Protein AF-A0A401RT96-F1 (afdb_monomer_lite)

Sequence (84 aa):
MQGQQDGSFKGRTALPPNWDQTGNATLQLSRLRNTDSGNYTCYVRAEQRSTVCASLHLTVNSGAYARLSAWITVLLLPLMKILT

Structure (mmCIF, N/CA/C/O backbone):
data_AF-A0A401RT96-F1
#
_entry.id   AF-A0A401RT96-F1
#
loop_
_atom_site.group_PDB
_atom_site.id
_atom_site.type_symbol
_atom_site.label_atom_id
_atom_site.label_alt_id
_atom_site.label_comp_id
_atom_site.label_asym_id
_atom_site.label_entity_i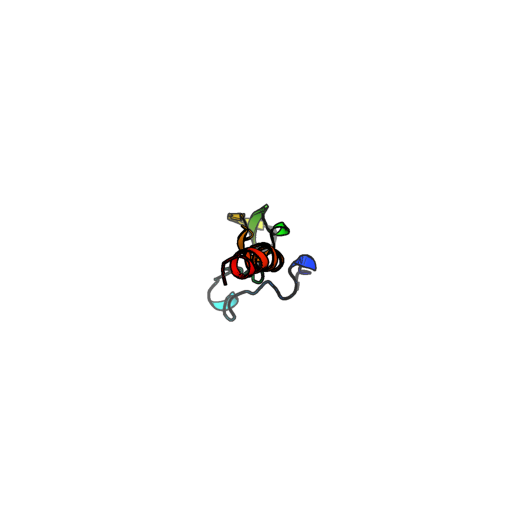d
_atom_site.label_seq_id
_atom_site.pdbx_PDB_ins_code
_atom_site.Cartn_x
_atom_site.Cartn_y
_atom_site.Cartn_z
_atom_site.occupancy
_atom_site.B_iso_or_equiv
_atom_site.auth_seq_id
_atom_site.auth_comp_id
_atom_site.auth_asym_id
_atom_site.auth_atom_id
_atom_site.pdbx_PDB_model_num
ATOM 1 N N . MET A 1 1 ? -20.373 4.318 0.886 1.00 39.34 1 MET A N 1
ATOM 2 C CA . MET A 1 1 ? -19.444 5.090 0.033 1.00 39.34 1 MET A CA 1
ATOM 3 C C . MET A 1 1 ? -18.456 4.113 -0.582 1.00 39.34 1 MET A C 1
ATOM 5 O O . MET A 1 1 ? -17.547 3.676 0.110 1.00 39.34 1 MET A O 1
ATOM 9 N N . GLN A 1 2 ? -18.669 3.691 -1.829 1.00 46.50 2 GLN A N 1
ATOM 10 C CA . GLN A 1 2 ? -17.639 2.949 -2.562 1.00 46.50 2 GLN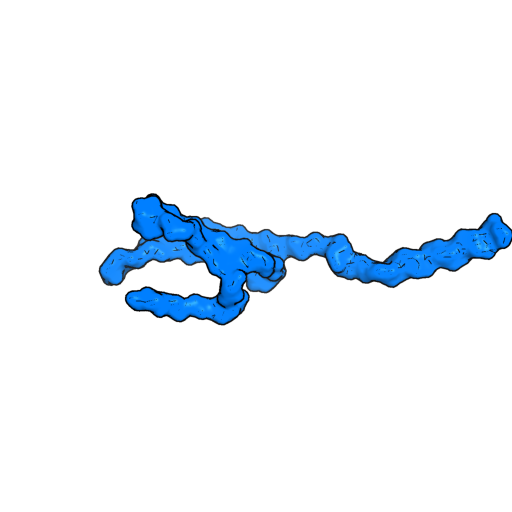 A CA 1
ATOM 11 C C . GLN A 1 2 ? -16.554 3.960 -2.928 1.00 46.50 2 GLN A C 1
ATOM 13 O O . GLN A 1 2 ? -16.774 4.838 -3.758 1.00 46.50 2 GLN A O 1
ATOM 18 N N . GLY A 1 3 ? -15.439 3.912 -2.200 1.00 61.69 3 GLY A N 1
ATOM 19 C CA . GLY A 1 3 ? -14.297 4.781 -2.452 1.00 61.69 3 GLY A CA 1
ATOM 20 C C . GLY A 1 3 ? -13.792 4.558 -3.871 1.00 61.69 3 GLY A C 1
ATOM 21 O O . GLY A 1 3 ? -13.621 3.418 -4.304 1.00 61.69 3 GLY A O 1
ATOM 22 N N . GLN A 1 4 ? -13.587 5.646 -4.608 1.00 80.50 4 GLN A N 1
ATOM 23 C CA . GLN A 1 4 ? -12.985 5.587 -5.929 1.00 80.50 4 GLN A CA 1
ATOM 24 C C . GLN A 1 4 ? -11.563 5.035 -5.792 1.00 80.50 4 GLN A C 1
ATOM 26 O O . GLN A 1 4 ? -10.693 5.679 -5.210 1.00 80.50 4 GLN A O 1
ATOM 31 N N . GLN A 1 5 ? -11.336 3.827 -6.303 1.00 87.56 5 GLN A N 1
ATOM 32 C CA . GLN A 1 5 ? -10.004 3.237 -6.344 1.00 87.56 5 GLN A CA 1
ATOM 33 C C . GLN A 1 5 ? -9.150 3.948 -7.397 1.00 87.56 5 GLN A C 1
ATOM 35 O O . GLN A 1 5 ? -9.617 4.208 -8.508 1.00 87.56 5 GLN A O 1
ATOM 40 N N . ASP A 1 6 ? -7.886 4.202 -7.065 1.00 91.56 6 ASP A N 1
ATOM 41 C CA . ASP A 1 6 ? -6.907 4.753 -7.999 1.00 91.56 6 ASP A CA 1
ATOM 42 C C . ASP A 1 6 ? -6.767 3.860 -9.250 1.00 91.56 6 ASP A C 1
ATOM 44 O O . ASP A 1 6 ? -6.632 2.631 -9.171 1.00 91.56 6 ASP A O 1
ATOM 48 N N . GLY A 1 7 ? -6.812 4.487 -10.428 1.00 93.62 7 GLY A N 1
ATOM 49 C CA . GLY A 1 7 ? -6.774 3.798 -11.717 1.00 93.62 7 GLY A CA 1
ATOM 50 C C . GLY A 1 7 ? -5.492 2.995 -11.952 1.00 93.62 7 GLY A C 1
ATOM 51 O O . GLY A 1 7 ? -5.546 1.936 -12.580 1.00 93.62 7 GLY A O 1
ATOM 52 N N . SER A 1 8 ? -4.363 3.430 -11.393 1.00 93.88 8 SER A N 1
ATOM 53 C CA . SER A 1 8 ? -3.052 2.778 -11.528 1.00 93.88 8 SER A CA 1
ATOM 54 C C . SER A 1 8 ? -3.024 1.384 -10.895 1.00 93.88 8 SER A C 1
ATOM 56 O O . SER A 1 8 ? -2.256 0.512 -11.320 1.00 93.88 8 SER A O 1
ATOM 58 N N . PHE A 1 9 ? -3.897 1.158 -9.910 1.00 94.62 9 PHE A N 1
ATOM 59 C CA . PHE A 1 9 ? -4.006 -0.078 -9.136 1.00 94.62 9 PHE A CA 1
ATOM 60 C C . PHE A 1 9 ? -5.216 -0.934 -9.539 1.00 94.62 9 PHE A C 1
ATOM 62 O O . PHE A 1 9 ? -5.387 -2.051 -9.044 1.00 94.62 9 PHE A O 1
ATOM 69 N N . LYS A 1 10 ? -6.043 -0.466 -10.483 1.00 94.06 10 LYS A N 1
ATOM 70 C CA . LYS A 1 10 ? -7.258 -1.172 -10.903 1.00 94.06 10 LYS A CA 1
ATOM 71 C C . LYS A 1 10 ? -6.952 -2.583 -11.419 1.00 94.06 10 LYS A C 1
ATOM 73 O O . LYS A 1 10 ? -6.074 -2.797 -12.254 1.00 94.06 10 LYS A O 1
ATOM 78 N N . GLY A 1 11 ? -7.689 -3.561 -10.890 1.00 95.12 11 GLY A N 1
ATOM 79 C CA . GLY A 1 11 ? -7.536 -4.982 -11.219 1.00 95.12 11 GLY A CA 1
ATOM 80 C C . GLY A 1 11 ? -6.246 -5.623 -10.700 1.00 95.12 11 GLY A C 1
ATOM 81 O O . GLY A 1 11 ? -5.979 -6.782 -11.020 1.00 95.12 11 GLY A O 1
ATOM 82 N N . ARG A 1 12 ? -5.421 -4.885 -9.951 1.00 96.69 12 ARG A N 1
ATOM 83 C CA . ARG A 1 12 ? -4.184 -5.370 -9.327 1.00 96.69 12 ARG A CA 1
ATOM 84 C C . ARG A 1 12 ? -4.320 -5.516 -7.814 1.00 96.69 12 ARG A C 1
ATOM 86 O O . ARG A 1 12 ? -3.500 -6.201 -7.220 1.00 96.69 12 ARG A O 1
ATOM 93 N N . THR A 1 13 ? -5.328 -4.896 -7.217 1.00 95.56 13 THR A N 1
ATOM 94 C CA . THR A 1 13 ? -5.621 -4.925 -5.784 1.00 95.56 13 THR A CA 1
ATOM 95 C C . THR A 1 13 ? -6.817 -5.817 -5.465 1.00 95.56 13 THR A C 1
ATOM 97 O O . THR A 1 13 ? -7.792 -5.844 -6.218 1.00 95.56 13 THR A O 1
ATOM 100 N N . ALA A 1 14 ? -6.751 -6.527 -4.340 1.00 94.75 14 ALA A N 1
ATOM 101 C CA . ALA A 1 14 ? -7.863 -7.305 -3.801 1.00 94.75 14 ALA A CA 1
ATOM 102 C C . ALA A 1 14 ? -7.814 -7.353 -2.267 1.00 94.75 14 ALA A C 1
ATOM 104 O O . ALA A 1 14 ? -6.735 -7.314 -1.674 1.00 94.75 14 ALA A O 1
ATOM 105 N N . LEU A 1 15 ? -8.990 -7.459 -1.649 1.00 93.44 15 LEU A N 1
ATOM 106 C CA . LEU A 1 15 ? -9.155 -7.833 -0.244 1.00 93.44 15 LEU A CA 1
ATOM 107 C C . LEU A 1 15 ? -9.619 -9.298 -0.163 1.00 93.44 15 LEU A C 1
ATOM 109 O O . LEU A 1 15 ? -10.225 -9.787 -1.123 1.00 93.44 15 LEU A O 1
ATOM 113 N N . PRO A 1 16 ? -9.376 -10.000 0.960 1.00 94.62 16 PRO A N 1
ATOM 114 C CA . PRO A 1 16 ? -9.954 -11.317 1.206 1.00 94.62 16 PRO A CA 1
ATOM 115 C C . PRO A 1 16 ? -11.483 -11.289 1.044 1.00 94.62 16 PRO A C 1
ATOM 117 O O . PRO A 1 16 ? -12.102 -10.323 1.480 1.00 94.62 16 PRO A O 1
ATOM 120 N N . PRO A 1 17 ? -12.136 -12.320 0.477 1.00 94.00 17 PRO A N 1
ATOM 121 C CA . PRO A 1 17 ? -13.589 -12.310 0.264 1.00 94.00 17 PRO A CA 1
ATOM 122 C C . PRO A 1 17 ? -14.430 -12.071 1.530 1.00 94.00 17 PRO A C 1
ATOM 124 O O . PRO A 1 17 ? -15.528 -11.539 1.432 1.00 94.00 17 PRO A O 1
ATOM 127 N N . ASN A 1 18 ? -13.908 -12.444 2.700 1.00 95.25 18 ASN A N 1
ATOM 128 C CA . ASN A 1 18 ? -14.533 -12.325 4.022 1.00 95.25 18 ASN A CA 1
ATOM 129 C C . ASN A 1 18 ? -13.870 -11.249 4.908 1.00 95.25 18 ASN A C 1
ATOM 131 O O . ASN A 1 18 ? -13.868 -11.358 6.140 1.00 95.25 18 ASN A O 1
ATOM 135 N N . TRP A 1 19 ? -13.226 -10.248 4.298 1.00 92.69 19 TRP A N 1
ATOM 136 C CA . TRP A 1 19 ? -12.517 -9.179 5.013 1.00 92.69 19 TRP A CA 1
ATOM 137 C C . TRP A 1 19 ? -13.426 -8.406 5.982 1.00 92.69 19 TRP A C 1
ATOM 139 O O . TRP A 1 19 ? -12.975 -7.969 7.038 1.00 92.69 19 TRP A O 1
ATOM 149 N N . ASP A 1 20 ? -14.703 -8.266 5.639 1.00 89.56 20 ASP A N 1
ATOM 150 C CA . ASP A 1 20 ? -15.736 -7.560 6.395 1.00 89.56 20 ASP A CA 1
ATOM 151 C C . ASP A 1 20 ? -16.182 -8.333 7.645 1.00 89.56 20 ASP A C 1
ATOM 153 O O . ASP A 1 20 ? -16.402 -7.743 8.699 1.00 89.56 20 ASP A O 1
ATOM 157 N N . GLN A 1 21 ? -16.255 -9.658 7.546 1.00 95.38 21 GLN A N 1
ATOM 158 C CA . GLN A 1 21 ? -16.643 -10.552 8.641 1.00 95.38 21 GLN A CA 1
ATOM 159 C C . GLN A 1 21 ? -15.494 -10.792 9.623 1.00 95.38 21 GLN A C 1
ATOM 161 O O . GLN A 1 21 ? -15.708 -10.935 10.823 1.00 95.38 21 GLN A O 1
ATOM 166 N N . THR A 1 22 ? -14.266 -10.863 9.106 1.00 94.94 22 THR A N 1
ATOM 167 C CA . THR A 1 22 ? -13.069 -11.181 9.901 1.00 94.94 22 THR A CA 1
ATOM 168 C C . THR A 1 22 ? -12.333 -9.949 10.412 1.00 94.94 22 THR A C 1
ATOM 170 O O . THR A 1 22 ? -11.481 -10.069 11.289 1.00 94.94 22 THR A O 1
ATOM 173 N N . GLY A 1 23 ? -12.601 -8.775 9.836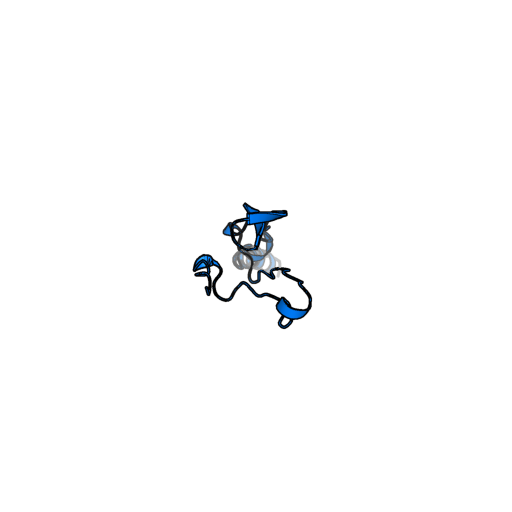 1.00 90.38 23 GLY A N 1
ATOM 174 C CA . GLY A 1 23 ? -11.795 -7.575 10.049 1.00 90.38 23 GLY A CA 1
ATOM 175 C C . GLY A 1 23 ? -10.408 -7.643 9.395 1.00 90.38 23 GLY A C 1
ATOM 176 O O . GLY A 1 23 ? -9.581 -6.759 9.620 1.00 90.38 23 GLY A O 1
ATOM 177 N N . ASN A 1 24 ? -10.123 -8.671 8.586 1.00 92.06 24 ASN A N 1
ATOM 178 C CA . ASN A 1 24 ? -8.842 -8.814 7.904 1.00 92.06 24 ASN A CA 1
ATOM 179 C C . ASN A 1 24 ? -8.773 -7.915 6.662 1.00 92.06 24 ASN A C 1
ATOM 181 O O . ASN A 1 24 ? -9.074 -8.334 5.545 1.00 92.06 24 ASN A O 1
ATOM 185 N N . ALA A 1 25 ? -8.304 -6.686 6.859 1.00 91.38 25 ALA A N 1
ATOM 186 C CA . ALA A 1 25 ? -8.108 -5.698 5.802 1.00 91.38 25 ALA A CA 1
ATOM 187 C C . ALA A 1 25 ? -6.743 -5.814 5.082 1.00 91.38 25 ALA A C 1
ATOM 189 O O . ALA A 1 25 ? -6.187 -4.807 4.639 1.00 91.38 25 ALA A O 1
ATOM 190 N N . THR A 1 26 ? -6.171 -7.018 4.967 1.00 91.75 26 THR A N 1
ATOM 191 C CA . THR A 1 26 ? -4.908 -7.212 4.234 1.00 91.75 26 THR A CA 1
ATOM 192 C C . THR A 1 26 ? -5.110 -6.936 2.744 1.00 91.75 26 THR A C 1
ATOM 194 O O . THR A 1 26 ? -5.882 -7.623 2.080 1.00 91.75 26 THR A O 1
ATOM 197 N N . LEU A 1 27 ? -4.389 -5.955 2.197 1.00 94.19 27 LEU A N 1
ATOM 198 C CA . LEU A 1 27 ? -4.432 -5.629 0.773 1.00 94.19 27 LEU A CA 1
ATOM 199 C C . LEU A 1 27 ? -3.436 -6.490 -0.008 1.00 94.19 27 LEU A C 1
ATOM 201 O O . LEU A 1 27 ? -2.224 -6.374 0.175 1.00 94.19 27 LEU A O 1
ATOM 205 N N . GLN A 1 28 ? -3.933 -7.297 -0.939 1.00 95.75 28 GLN A N 1
ATOM 206 C CA . GLN A 1 28 ? -3.083 -7.990 -1.899 1.00 95.75 28 GLN A CA 1
ATOM 207 C C . GLN A 1 28 ? -2.838 -7.095 -3.117 1.00 95.75 28 GLN A C 1
ATOM 209 O O . GLN A 1 28 ? -3.790 -6.716 -3.795 1.00 95.75 28 GLN A O 1
ATOM 214 N N . LEU A 1 29 ? -1.569 -6.814 -3.436 1.00 96.38 29 LEU A N 1
ATOM 215 C CA . LEU A 1 29 ? -1.154 -6.122 -4.660 1.00 96.38 29 LEU A CA 1
ATOM 216 C C . LEU A 1 29 ? -0.434 -7.089 -5.611 1.00 96.38 29 LEU A C 1
ATOM 218 O O . LEU A 1 29 ? 0.612 -7.644 -5.291 1.00 96.38 29 LEU A O 1
ATOM 222 N N . SER A 1 30 ? -0.993 -7.274 -6.803 1.00 95.69 30 SER A N 1
ATOM 223 C CA . SER A 1 30 ? -0.523 -8.201 -7.836 1.00 95.69 30 SER A CA 1
ATOM 224 C C . SER A 1 30 ? 0.097 -7.459 -9.022 1.00 95.69 30 SER A C 1
ATOM 226 O O . SER A 1 30 ? -0.209 -6.290 -9.268 1.00 95.69 30 SER A O 1
ATOM 228 N N . ARG A 1 31 ? 0.914 -8.166 -9.819 1.00 94.69 31 ARG A N 1
ATOM 229 C CA . ARG A 1 31 ? 1.609 -7.617 -11.004 1.00 94.69 31 ARG A CA 1
ATOM 230 C C . ARG A 1 31 ? 2.414 -6.356 -10.665 1.00 94.69 31 ARG A C 1
ATOM 232 O O . ARG A 1 31 ? 2.220 -5.309 -11.284 1.00 94.69 31 ARG A O 1
ATOM 239 N N . LEU A 1 32 ? 3.277 -6.487 -9.655 1.00 94.06 32 LEU A N 1
ATOM 240 C CA . LEU A 1 32 ? 4.143 -5.413 -9.176 1.00 94.06 32 LEU A CA 1
ATOM 241 C C . LEU A 1 32 ? 5.007 -4.838 -10.303 1.00 94.06 32 LEU A C 1
ATOM 243 O O . LEU A 1 32 ? 5.529 -5.559 -11.156 1.00 94.06 32 LEU A O 1
ATOM 247 N N . ARG A 1 33 ? 5.160 -3.521 -10.271 1.00 93.62 33 ARG A N 1
ATOM 248 C CA . ARG A 1 33 ? 5.994 -2.707 -11.153 1.00 93.62 33 ARG A CA 1
ATOM 249 C C . ARG A 1 33 ? 6.992 -1.945 -10.295 1.00 93.62 33 ARG A C 1
ATOM 251 O O . ARG A 1 33 ? 6.696 -1.614 -9.153 1.00 93.62 33 ARG A O 1
ATOM 258 N N . ASN A 1 34 ? 8.138 -1.574 -10.857 1.00 93.62 34 ASN A N 1
ATOM 259 C CA . ASN A 1 34 ? 9.124 -0.759 -10.139 1.00 93.62 34 ASN A CA 1
ATOM 260 C C . ASN A 1 34 ? 8.515 0.554 -9.614 1.00 93.62 34 ASN A C 1
ATOM 262 O O . ASN A 1 34 ? 8.851 0.986 -8.516 1.00 93.62 34 ASN A O 1
ATOM 266 N N . THR A 1 35 ? 7.575 1.140 -10.369 1.00 94.19 35 THR A N 1
ATOM 267 C CA . THR A 1 35 ? 6.824 2.354 -10.002 1.00 94.19 35 THR A CA 1
ATOM 268 C C . THR A 1 35 ? 5.876 2.169 -8.820 1.00 94.19 35 THR A C 1
ATOM 270 O O . THR A 1 35 ? 5.346 3.153 -8.326 1.00 94.19 35 THR A O 1
ATOM 273 N N . ASP A 1 36 ? 5.630 0.932 -8.389 1.00 96.00 36 ASP A N 1
ATOM 274 C CA . ASP A 1 36 ? 4.844 0.658 -7.187 1.00 96.00 36 ASP A CA 1
ATOM 275 C C . ASP A 1 36 ? 5.690 0.768 -5.915 1.00 96.00 36 ASP A C 1
ATOM 277 O O . ASP A 1 36 ? 5.135 0.702 -4.821 1.00 96.00 36 ASP A O 1
ATOM 281 N N . SER A 1 37 ? 7.015 0.907 -6.032 1.00 96.94 37 SER A N 1
ATOM 282 C CA . SER A 1 37 ? 7.875 1.129 -4.870 1.00 96.94 37 SER A CA 1
ATOM 283 C C . SER A 1 37 ? 7.534 2.460 -4.203 1.00 96.94 37 SER A C 1
ATOM 285 O O . SER A 1 37 ? 7.298 3.459 -4.883 1.00 96.94 37 SER A O 1
ATOM 287 N N . GLY A 1 38 ? 7.536 2.490 -2.876 1.00 97.31 38 GLY A N 1
ATOM 288 C CA . GLY A 1 38 ? 7.203 3.688 -2.117 1.00 97.31 38 GLY A CA 1
ATOM 289 C C . GLY A 1 38 ? 6.619 3.387 -0.744 1.00 97.31 38 GLY A C 1
ATOM 290 O O . GLY A 1 38 ? 6.570 2.243 -0.296 1.00 97.31 38 GLY A O 1
ATOM 291 N N . ASN A 1 39 ? 6.177 4.444 -0.066 1.00 98.12 39 ASN A N 1
ATOM 292 C CA . ASN A 1 39 ? 5.541 4.336 1.242 1.00 98.12 39 ASN A CA 1
ATOM 293 C C . ASN A 1 39 ? 4.057 4.004 1.089 1.00 98.12 39 ASN A C 1
ATOM 295 O O . ASN A 1 39 ? 3.328 4.700 0.383 1.00 98.12 39 ASN A O 1
ATOM 299 N N . TYR A 1 40 ? 3.616 2.977 1.805 1.00 96.69 40 TYR A N 1
ATOM 300 C CA . TYR A 1 40 ? 2.221 2.580 1.916 1.00 96.69 40 TYR A CA 1
ATOM 301 C C . TYR A 1 40 ? 1.765 2.776 3.354 1.00 96.69 40 TYR A C 1
ATOM 303 O O . TYR A 1 40 ? 2.438 2.338 4.289 1.00 96.69 40 TYR A O 1
ATOM 311 N N . THR A 1 41 ? 0.592 3.382 3.513 1.00 95.94 41 THR A N 1
ATOM 312 C CA . THR A 1 41 ? -0.044 3.569 4.815 1.00 95.94 41 THR A CA 1
ATOM 313 C C . THR A 1 41 ? -1.475 3.059 4.760 1.00 95.94 41 THR A C 1
ATOM 315 O O . THR A 1 41 ? -2.264 3.454 3.903 1.00 95.94 41 THR A O 1
ATOM 318 N N . CYS A 1 42 ? -1.802 2.176 5.693 1.00 94.06 42 CYS A N 1
ATOM 319 C CA . CYS A 1 42 ? -3.148 1.695 5.951 1.00 94.06 42 CYS A CA 1
ATOM 320 C C . CYS A 1 42 ? -3.838 2.656 6.921 1.00 94.06 42 CYS A C 1
ATOM 322 O O . CYS A 1 42 ? -3.277 2.983 7.970 1.00 94.06 42 CYS A O 1
ATOM 324 N N . TYR A 1 43 ? -5.078 3.041 6.612 1.00 93.06 43 TYR A N 1
ATOM 325 C CA . TYR A 1 43 ? -5.940 3.801 7.515 1.00 93.06 43 TYR A CA 1
ATOM 326 C C . TYR A 1 43 ? -7.272 3.077 7.720 1.00 93.06 43 TYR A C 1
ATOM 328 O O . TYR A 1 43 ? -7.945 2.742 6.744 1.00 93.06 43 TYR A O 1
ATOM 336 N N . VAL A 1 44 ? -7.686 2.897 8.976 1.00 90.75 44 VAL A N 1
ATOM 337 C CA . VAL A 1 44 ? -9.063 2.516 9.324 1.00 90.75 44 VAL A CA 1
ATOM 338 C C . VAL A 1 44 ? -9.821 3.781 9.696 1.00 90.75 44 VAL A C 1
ATOM 340 O O . VAL A 1 44 ? -9.382 4.550 10.554 1.00 90.75 44 VAL A O 1
ATOM 343 N N . ARG A 1 45 ? -10.969 3.999 9.048 1.00 89.50 45 ARG A N 1
ATOM 344 C CA . ARG A 1 45 ? -11.857 5.129 9.327 1.00 89.50 45 ARG A CA 1
ATOM 345 C C . ARG A 1 45 ? -13.119 4.642 10.027 1.00 89.50 45 ARG A C 1
ATOM 347 O O . ARG A 1 45 ? -13.839 3.814 9.479 1.00 89.50 45 ARG A O 1
ATOM 354 N N . ALA A 1 46 ? -13.401 5.208 11.194 1.00 87.94 46 ALA A N 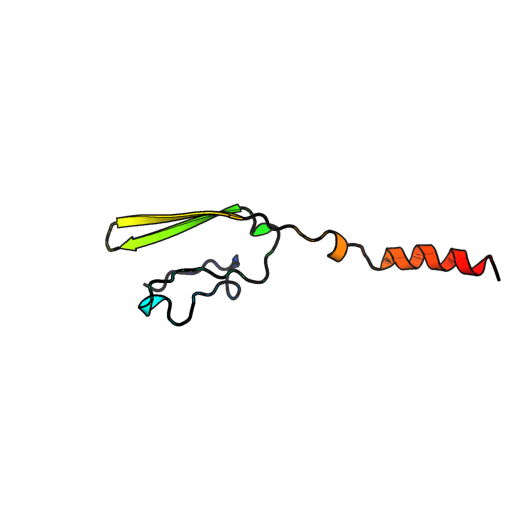1
ATOM 355 C CA . ALA A 1 46 ? -14.647 5.019 11.923 1.00 87.94 46 ALA A CA 1
ATOM 356 C C . ALA A 1 46 ? -15.268 6.398 12.173 1.00 87.94 46 ALA A C 1
ATOM 358 O O . ALA A 1 46 ? -14.655 7.252 12.816 1.00 87.94 46 ALA A O 1
ATOM 359 N N . GLU A 1 47 ? -16.461 6.632 11.621 1.00 87.75 47 GLU A N 1
ATOM 360 C CA . GLU A 1 47 ? -17.153 7.927 11.680 1.00 87.75 47 GLU A CA 1
ATOM 361 C C . GLU A 1 47 ? -16.256 9.097 11.204 1.00 87.75 47 GLU A C 1
ATOM 363 O O . GLU A 1 47 ? -15.855 9.175 10.036 1.00 87.75 47 GLU A O 1
ATOM 368 N N . GLN A 1 48 ? -15.929 10.013 12.120 1.00 86.94 48 GLN A N 1
ATOM 369 C CA . GLN A 1 48 ? -15.092 11.194 11.905 1.00 86.94 48 GLN A CA 1
ATOM 370 C C . GLN A 1 48 ? -13.609 10.948 12.236 1.00 86.94 48 GLN 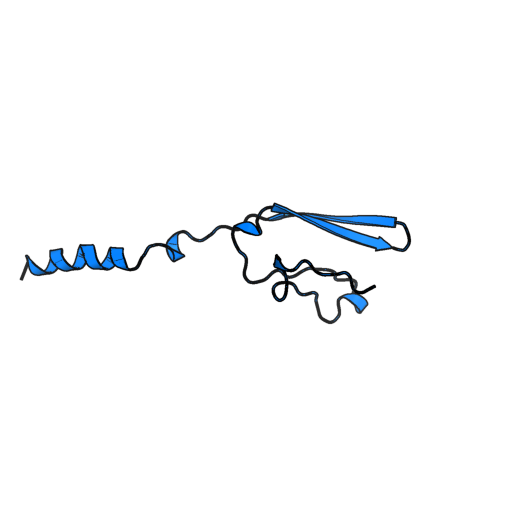A C 1
ATOM 372 O O . GLN A 1 48 ? -12.783 11.835 12.028 1.00 86.94 48 GLN A O 1
ATOM 377 N N . ARG A 1 49 ? -13.243 9.763 12.743 1.00 90.12 49 ARG A N 1
ATOM 378 C CA . ARG A 1 49 ? -11.870 9.428 13.145 1.00 90.12 49 ARG A CA 1
ATOM 379 C C . ARG A 1 49 ? -11.197 8.530 12.113 1.00 90.12 49 ARG A C 1
ATOM 381 O O . ARG A 1 49 ? -11.811 7.627 11.551 1.00 90.12 49 ARG A O 1
ATOM 388 N N . SER A 1 50 ? -9.914 8.785 11.881 1.00 92.62 50 SER A N 1
ATOM 389 C CA . SER A 1 50 ? -9.033 7.955 11.060 1.00 92.62 50 SER A CA 1
ATOM 390 C C . SER A 1 50 ? -7.813 7.577 11.888 1.00 92.62 50 SER A C 1
ATOM 392 O O . SER A 1 50 ? -7.228 8.439 12.548 1.00 92.62 50 SER A O 1
ATOM 394 N N . THR A 1 51 ? -7.432 6.306 11.859 1.00 94.00 51 THR A N 1
ATOM 395 C CA . THR A 1 51 ? -6.271 5.789 12.588 1.00 94.00 51 THR A CA 1
ATOM 396 C C . THR A 1 51 ? -5.386 4.996 11.640 1.00 94.00 51 THR A C 1
ATOM 398 O O . THR A 1 51 ? -5.879 4.215 10.827 1.00 94.00 51 THR A O 1
ATOM 401 N N . VAL A 1 52 ? -4.072 5.198 11.744 1.00 94.75 52 VAL A N 1
ATOM 402 C CA . VAL A 1 52 ? -3.083 4.402 11.011 1.00 94.75 52 VAL A CA 1
ATOM 403 C C . VAL A 1 52 ? -3.072 2.984 11.582 1.00 94.75 52 VAL A C 1
ATOM 405 O O . VAL A 1 52 ? -2.798 2.804 12.765 1.00 94.75 52 VAL A O 1
ATOM 408 N N . CYS A 1 53 ? -3.363 1.988 10.745 1.00 93.25 53 CYS A N 1
ATOM 409 C CA . CYS A 1 53 ? -3.306 0.564 11.109 1.00 93.25 53 CYS A CA 1
ATOM 410 C C . CYS A 1 53 ? -1.932 -0.052 10.836 1.00 93.25 53 CYS A C 1
ATOM 412 O O . CYS A 1 53 ? -1.513 -0.960 11.546 1.00 93.25 53 CYS A O 1
ATOM 414 N N . ALA A 1 54 ? -1.246 0.424 9.797 1.00 94.75 54 ALA A N 1
ATOM 415 C CA . ALA A 1 54 ? 0.068 -0.058 9.394 1.00 94.75 54 ALA A CA 1
ATOM 416 C C . ALA A 1 54 ? 0.747 0.965 8.480 1.00 94.75 54 ALA A C 1
ATOM 418 O O . ALA A 1 54 ? 0.072 1.666 7.725 1.00 94.75 54 ALA A O 1
ATOM 419 N N . SER A 1 55 ? 2.076 0.979 8.497 1.00 96.75 55 SER A N 1
ATOM 420 C CA . SER A 1 55 ? 2.902 1.734 7.555 1.00 96.75 55 SER A CA 1
ATOM 421 C C . SER A 1 55 ? 4.079 0.866 7.131 1.00 96.75 55 SER A C 1
ATOM 423 O O . SER A 1 55 ? 4.694 0.218 7.978 1.00 96.75 55 SER A O 1
ATOM 425 N N . LEU A 1 56 ? 4.404 0.849 5.840 1.00 97.00 56 LEU A N 1
ATOM 426 C CA . LEU A 1 56 ? 5.567 0.128 5.322 1.00 97.00 56 LEU A CA 1
ATOM 427 C C . LEU A 1 56 ? 6.173 0.830 4.110 1.00 97.00 56 LEU A C 1
ATOM 429 O O . LEU A 1 56 ? 5.500 1.587 3.410 1.00 97.00 56 LEU A O 1
ATOM 433 N N . HIS A 1 57 ? 7.442 0.531 3.845 1.00 97.81 57 HIS A N 1
ATOM 434 C CA . HIS A 1 57 ? 8.111 0.895 2.603 1.00 97.81 57 HIS A CA 1
ATOM 435 C C . HIS A 1 57 ? 8.206 -0.337 1.702 1.00 97.81 57 HIS A C 1
ATOM 437 O O . HIS A 1 57 ? 8.805 -1.343 2.083 1.00 97.81 57 HIS A O 1
ATOM 443 N N . LEU A 1 58 ? 7.600 -0.267 0.519 1.00 96.62 58 LEU A N 1
ATOM 444 C CA . LEU A 1 58 ? 7.655 -1.324 -0.481 1.00 96.62 58 LEU A CA 1
ATOM 445 C C . LEU A 1 58 ? 8.797 -1.041 -1.455 1.00 96.62 58 LEU A C 1
ATOM 447 O O . LEU A 1 58 ? 8.817 0.010 -2.093 1.00 96.62 58 LEU A O 1
ATOM 451 N N . THR A 1 59 ? 9.683 -2.016 -1.634 1.00 96.38 59 THR A N 1
ATOM 452 C CA . THR A 1 59 ? 10.722 -1.989 -2.669 1.00 96.38 59 THR A CA 1
ATOM 453 C C . THR A 1 59 ? 10.451 -3.093 -3.681 1.00 96.38 59 THR A C 1
ATOM 455 O O . THR A 1 59 ? 10.459 -4.275 -3.335 1.00 96.38 59 THR A O 1
ATOM 458 N N . VAL A 1 60 ? 10.231 -2.720 -4.942 1.00 94.25 60 VAL A N 1
ATOM 459 C CA . VAL A 1 60 ? 10.040 -3.669 -6.043 1.00 94.25 60 VAL A CA 1
ATOM 460 C C . VAL A 1 60 ? 11.315 -3.746 -6.873 1.00 94.25 60 VAL A C 1
ATOM 462 O O . VAL A 1 60 ? 11.636 -2.842 -7.644 1.00 94.25 60 VAL A O 1
ATOM 465 N N . ASN A 1 61 ? 12.025 -4.865 -6.749 1.00 91.06 61 ASN A N 1
ATOM 466 C CA . ASN A 1 61 ? 13.206 -5.141 -7.554 1.00 91.06 61 ASN A CA 1
ATOM 467 C C . ASN A 1 61 ? 12.790 -5.765 -8.890 1.00 91.06 61 ASN A C 1
ATOM 469 O O . ASN A 1 61 ? 12.255 -6.874 -8.927 1.00 91.06 61 ASN A O 1
ATOM 473 N N . SER A 1 62 ? 13.080 -5.097 -10.007 1.00 79.12 62 SER A N 1
ATOM 474 C CA . SER A 1 62 ? 13.080 -5.776 -11.303 1.00 79.12 62 SER A CA 1
ATOM 475 C C . SER A 1 62 ? 14.269 -6.727 -11.335 1.00 79.12 62 SER A C 1
ATOM 477 O O . SER A 1 62 ? 15.410 -6.267 -11.343 1.00 79.12 62 SER A O 1
ATOM 479 N N . GLY A 1 63 ? 14.027 -8.038 -11.369 1.00 64.69 63 GLY A N 1
ATOM 480 C CA . GLY A 1 63 ? 15.094 -8.994 -11.650 1.00 64.69 63 GLY A CA 1
ATOM 481 C C . GLY A 1 63 ? 15.790 -8.599 -12.955 1.00 64.69 63 GLY A C 1
ATOM 482 O O . GLY A 1 63 ? 15.159 -8.597 -14.013 1.00 64.69 63 GLY A O 1
ATOM 483 N N . ALA A 1 64 ? 17.076 -8.241 -12.882 1.00 55.59 64 ALA A N 1
ATOM 484 C CA . ALA A 1 64 ? 17.880 -7.807 -14.030 1.00 55.59 64 ALA A CA 1
ATOM 485 C C . ALA A 1 64 ? 17.860 -8.832 -15.185 1.00 55.59 64 ALA A C 1
ATOM 487 O O . ALA A 1 64 ? 18.003 -8.481 -16.354 1.00 55.59 64 ALA A O 1
ATOM 488 N N . TYR A 1 65 ? 17.588 -10.095 -14.858 1.00 54.78 65 TYR A N 1
ATOM 489 C CA . TYR A 1 65 ? 17.561 -11.236 -15.769 1.00 54.78 65 TYR A CA 1
ATOM 490 C C . TYR A 1 65 ? 16.372 -11.244 -16.741 1.00 54.78 65 TYR A C 1
ATOM 492 O O . TYR A 1 65 ? 16.454 -11.889 -17.778 1.00 54.78 65 TYR A O 1
ATOM 500 N N . ALA A 1 66 ? 15.282 -10.518 -16.464 1.00 52.94 66 ALA A N 1
ATOM 501 C CA . ALA A 1 66 ? 14.139 -10.459 -17.386 1.00 52.94 66 ALA A CA 1
ATOM 502 C C . ALA A 1 66 ? 14.390 -9.537 -18.596 1.00 52.94 66 ALA A C 1
ATOM 504 O O . ALA A 1 66 ? 13.641 -9.574 -19.570 1.00 52.94 66 ALA A O 1
ATOM 505 N N . ARG A 1 67 ? 15.427 -8.688 -18.531 1.00 57.06 67 ARG A N 1
ATOM 506 C CA . ARG A 1 67 ? 15.783 -7.712 -19.576 1.00 57.06 67 ARG A CA 1
ATOM 507 C C . ARG A 1 67 ? 17.152 -7.950 -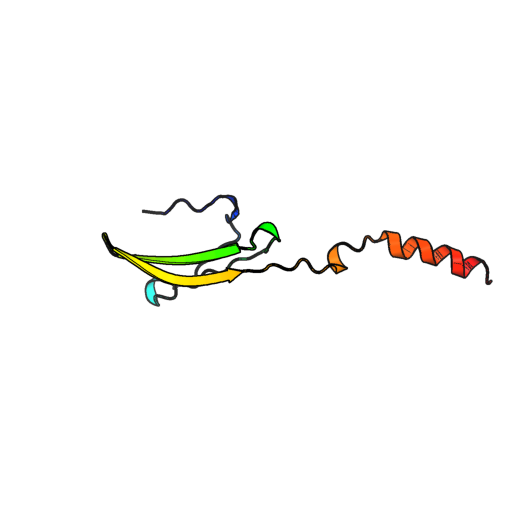20.209 1.00 57.06 67 ARG A C 1
ATOM 509 O O . ARG A 1 67 ? 17.565 -7.144 -21.042 1.00 57.06 67 ARG A O 1
ATOM 516 N N . LEU A 1 68 ? 17.844 -9.038 -19.868 1.00 54.88 68 LEU A N 1
ATOM 517 C CA . LEU A 1 68 ? 19.000 -9.469 -20.649 1.00 54.88 68 LEU A CA 1
ATOM 518 C C . LEU A 1 68 ? 18.475 -10.023 -21.970 1.00 54.88 68 LEU A C 1
ATOM 520 O O . LEU A 1 68 ? 17.987 -11.141 -22.082 1.00 54.88 68 LEU A O 1
ATOM 524 N N . SER A 1 69 ? 18.479 -9.129 -22.945 1.00 55.19 69 SER A N 1
ATOM 525 C CA . SER A 1 69 ? 17.962 -9.316 -24.283 1.00 55.19 69 SER A CA 1
ATOM 526 C C . SER A 1 69 ? 18.505 -10.604 -24.921 1.00 55.19 69 SER A C 1
ATOM 528 O O . SER A 1 69 ? 19.697 -10.899 -24.813 1.00 55.19 69 SER A O 1
ATOM 530 N N . ALA A 1 70 ? 17.651 -11.331 -25.645 1.00 55.53 70 ALA A N 1
ATOM 531 C CA . ALA A 1 70 ? 17.982 -12.560 -26.377 1.00 55.53 70 ALA A CA 1
ATOM 532 C C . ALA A 1 70 ? 19.083 -12.400 -27.455 1.00 55.53 70 ALA A C 1
ATOM 534 O O . ALA A 1 70 ? 19.418 -13.354 -28.142 1.00 55.53 70 ALA A O 1
ATOM 535 N N . TRP A 1 71 ? 19.662 -11.207 -27.608 1.00 57.03 71 TRP A N 1
ATOM 536 C CA . TRP A 1 71 ? 20.770 -10.911 -28.516 1.00 57.03 71 TRP A CA 1
ATOM 537 C C . TRP A 1 71 ? 22.125 -11.373 -27.967 1.00 57.03 71 TRP A C 1
ATOM 539 O O . TRP A 1 71 ? 23.040 -11.626 -28.748 1.00 57.03 71 TRP A O 1
ATOM 549 N N . ILE A 1 72 ? 22.258 -11.539 -26.642 1.00 56.97 72 ILE A N 1
ATOM 550 C CA . ILE A 1 72 ? 23.514 -11.996 -26.019 1.00 56.97 72 ILE A CA 1
ATOM 551 C C . ILE A 1 72 ? 23.876 -13.423 -26.476 1.00 56.97 72 ILE A C 1
ATOM 553 O O . ILE A 1 72 ? 25.055 -13.742 -26.597 1.00 56.97 72 ILE A O 1
ATOM 557 N N . THR A 1 73 ? 22.897 -14.264 -26.830 1.00 53.62 73 THR A N 1
ATOM 558 C CA . THR A 1 73 ? 23.168 -15.611 -27.365 1.00 53.62 73 THR A CA 1
ATOM 559 C C . THR A 1 73 ? 23.684 -15.599 -28.810 1.00 53.62 73 THR A C 1
ATOM 561 O O . THR A 1 73 ? 24.391 -16.524 -29.200 1.00 53.62 73 THR A O 1
ATOM 564 N N . VAL A 1 74 ? 23.412 -14.553 -29.603 1.00 56.66 74 VAL A N 1
ATOM 565 C CA . VAL A 1 74 ? 23.832 -14.481 -31.018 1.00 56.66 74 VAL A CA 1
ATOM 566 C C . VAL A 1 74 ? 25.330 -14.188 -31.157 1.00 56.66 74 VAL A C 1
ATOM 568 O O . VAL A 1 74 ? 25.969 -14.693 -32.077 1.00 56.66 74 VAL A O 1
ATOM 571 N N . LEU A 1 75 ? 25.920 -13.441 -30.218 1.00 58.09 75 LEU A N 1
ATOM 572 C CA . LEU A 1 75 ? 27.338 -13.056 -30.257 1.00 58.09 75 LEU A CA 1
ATOM 573 C C . LEU A 1 75 ? 28.309 -14.224 -29.997 1.00 58.09 75 LEU A C 1
ATOM 575 O O . LEU A 1 75 ? 29.474 -14.139 -30.374 1.00 58.09 75 LEU A O 1
ATOM 579 N N . LEU A 1 76 ? 27.837 -15.325 -29.399 1.00 56.62 76 LEU A N 1
ATOM 580 C CA . LEU A 1 76 ? 28.655 -16.510 -29.100 1.00 56.62 76 LEU A CA 1
ATOM 581 C C . LEU A 1 76 ? 28.557 -17.620 -30.163 1.00 56.62 76 LEU A C 1
ATOM 583 O O . LEU A 1 76 ? 29.436 -18.475 -30.234 1.00 56.62 76 LEU A O 1
ATOM 587 N N . LEU A 1 77 ? 27.545 -17.596 -31.036 1.00 54.78 77 LEU A N 1
ATOM 588 C CA . LEU A 1 77 ? 27.402 -18.556 -32.140 1.00 54.78 77 LEU A CA 1
ATOM 589 C C . LEU A 1 77 ? 28.509 -18.493 -33.221 1.00 54.78 77 LEU A C 1
ATOM 591 O O . LEU A 1 77 ? 28.857 -19.553 -33.746 1.00 54.78 77 LEU A O 1
ATOM 595 N N . PRO A 1 78 ? 29.102 -17.335 -33.588 1.00 56.19 78 PRO A N 1
ATOM 596 C CA . PRO A 1 78 ? 30.151 -17.310 -34.611 1.00 56.19 78 PRO A CA 1
ATOM 597 C C . PRO A 1 78 ? 31.510 -17.861 -34.138 1.00 56.19 78 PRO A C 1
ATOM 599 O O . PRO A 1 78 ? 32.338 -18.185 -34.984 1.00 56.19 78 PRO A O 1
ATOM 602 N N . LEU A 1 79 ? 31.743 -18.041 -32.830 1.00 55.22 79 LEU A N 1
ATOM 603 C CA . LEU A 1 79 ? 33.012 -18.575 -32.301 1.00 55.22 79 LEU A CA 1
ATOM 604 C C . LEU A 1 79 ? 33.157 -20.099 -32.452 1.00 55.22 79 LEU A C 1
ATOM 606 O O . LEU A 1 79 ? 34.277 -20.598 -32.478 1.00 55.22 79 LEU A O 1
ATOM 610 N N . MET A 1 80 ? 32.059 -20.848 -32.612 1.00 57.28 80 MET A N 1
ATOM 611 C CA . MET A 1 80 ? 32.122 -22.308 -32.801 1.00 57.28 80 MET A CA 1
ATOM 612 C C . MET A 1 80 ? 32.322 -22.736 -34.262 1.00 57.28 80 MET A C 1
ATOM 614 O O . MET A 1 80 ? 32.668 -23.884 -34.507 1.00 57.28 80 MET A O 1
ATOM 618 N N . LYS A 1 81 ? 32.144 -21.832 -35.236 1.00 54.03 81 LYS A N 1
ATOM 619 C CA . LYS A 1 81 ? 32.333 -22.132 -36.671 1.00 54.03 81 LYS A CA 1
ATOM 620 C C . LYS A 1 81 ? 33.780 -21.997 -37.152 1.00 54.03 81 LYS A C 1
ATOM 622 O O . LYS A 1 81 ? 34.061 -22.321 -38.296 1.00 54.03 81 LYS A O 1
ATOM 627 N N . ILE A 1 82 ? 34.678 -21.492 -36.308 1.00 58.59 82 ILE A N 1
ATOM 628 C CA . ILE A 1 82 ? 36.099 -21.298 -36.641 1.00 58.59 82 ILE A CA 1
ATOM 629 C C . ILE A 1 82 ? 36.938 -22.512 -36.177 1.00 58.59 82 ILE A C 1
ATOM 631 O O . ILE A 1 82 ? 38.117 -22.604 -36.498 1.00 58.59 82 ILE A O 1
ATOM 635 N N . LEU A 1 83 ? 36.332 -23.468 -35.453 1.00 47.66 83 LEU A N 1
ATOM 636 C CA . LEU A 1 83 ? 37.005 -24.655 -34.905 1.00 47.66 83 LEU A CA 1
ATOM 637 C C . LEU A 1 83 ? 36.575 -26.004 -35.526 1.00 47.66 83 LEU A C 1
ATOM 639 O O . LEU A 1 83 ? 36.956 -27.047 -34.996 1.00 47.66 83 LEU A O 1
ATOM 643 N N . THR A 1 84 ? 35.819 -26.009 -36.627 1.00 49.53 84 THR A N 1
ATOM 644 C CA . THR A 1 84 ? 35.443 -27.223 -37.389 1.00 49.53 84 THR A CA 1
ATOM 645 C C . THR A 1 84 ? 35.735 -27.062 -38.863 1.00 49.53 84 THR A C 1
ATOM 647 O O . THR A 1 84 ? 35.329 -26.001 -39.391 1.00 49.53 84 THR A O 1
#

Organism: Chiloscyllium punctatum (NCBI:txid137246)

Secondary structure (DSSP, 8-state):
------GGGTTTEE--TTHHHH---PPEE-S--GGG-EEEEEEEEETTEEEEEEEEEE-----GGGSS-TTTTGGGGGGSTT--

InterPro domains:
  IPR013151 Immunoglobulin-like beta-sandwich domain [PF00047] (16-45)
  IPR013783 Immunoglobulin-like fold [G3DSA:2.60.40.10] (1-67)
  IPR036179 Immunoglobulin-like domain superfamily [SSF48726] (4-61)

pLDDT: mean 81.85, std 18.06, range [39.34, 98.12]

Foldseek 3Di:
DPDDDDPVQPPQWDADPCCVVVVRRDIGGHPDDQVVFAKDWDWDDDDPDIDTPDIDTDGDDDPPVVPPDPCVVVVCVVVVVVPD

Radius of gyration: 22.57 Å; chains: 1; bounding box: 56×38×50 Å